Protein AF-A0A366CXE6-F1 (afdb_monomer)

pLDDT: mean 92.06, std 13.09, range [36.75, 98.31]

Mean pre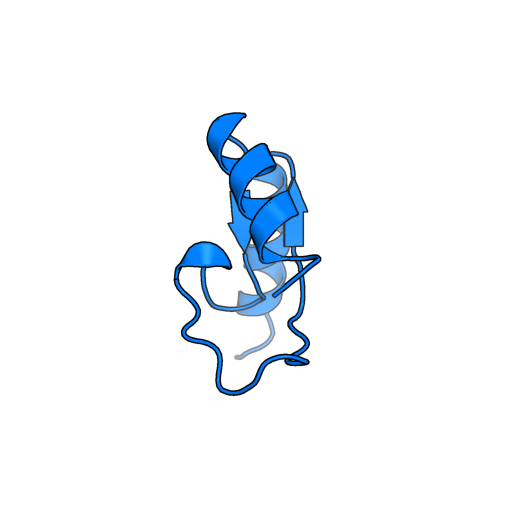dicted aligned error: 3.8 Å

Solvent-accessible surface area (backbone atoms only — not comparable to full-atom values): 3657 Å² total; per-residue (Å²): 78,95,54,63,44,63,52,33,55,54,37,42,75,70,69,23,34,36,25,36,94,86,49,52,52,87,76,60,79,78,94,50,84,83,52,81,76,69,82,46,68,43,57,42,70,61,41,52,54,56,51,52,60,65,70,68,76,79,122

Nearest PDB structures (foldseek):
  4he1-assembly1_A  TM=9.822E-01  e=2.491E-03  Homo sapiens
  2vt5-assembly2_E  TM=9.717E-01  e=3.261E-03  Homo sapiens
  1fj6-assembly1_A  TM=9.677E-01  e=6.394E-03  Sus scrofa
  5ldz-assembly1_B  TM=9.596E-01  e=6.840E-03  Homo sapiens
  4ir8-assembly1_A  TM=9.195E-01  e=6.752E-02  Toxoplasma gondii ME49

Organism: NCBI:txid491951

Secondary structure (DSSP, 8-state):
-TTHHHHHHHHHHTT-EEE-SSSBGGGPPPSSTT-----EEESHHHHHHHHHHHHTT--

Sequence (59 aa):
MYQANPMAMLIEQSAGKAHTCSQRILDIQPEGIHQRVVVILGVANEVDKCLSYEHTETN

Radius of gyration: 11.9 Å; Cα contacts (8 Å, |Δi|>4): 65; chains: 1; bounding box: 19×34×26 Å

Structure (mmCIF, N/CA/C/O backbone):
data_AF-A0A366CXE6-F1
#
_entry.id   AF-A0A366CXE6-F1
#
loop_
_atom_site.group_PDB
_atom_site.id
_atom_site.type_symbol
_atom_site.label_atom_id
_atom_site.label_alt_id
_atom_site.label_comp_id
_atom_site.label_asym_id
_atom_site.label_entity_id
_atom_site.label_seq_id
_atom_site.pdbx_PDB_ins_code
_atom_site.Cartn_x
_atom_site.Cartn_y
_atom_site.Cartn_z
_atom_site.occupancy
_atom_site.B_iso_or_equiv
_atom_site.auth_seq_id
_atom_site.auth_comp_id
_atom_site.auth_asym_id
_atom_site.auth_atom_id
_atom_site.pdbx_PDB_model_num
ATOM 1 N N . MET A 1 1 ? -1.951 5.800 9.253 1.00 89.56 1 MET A N 1
ATOM 2 C CA . MET A 1 1 ? -2.095 7.140 8.631 1.00 89.56 1 MET A CA 1
ATOM 3 C C . MET A 1 1 ? -0.773 7.762 8.200 1.00 89.56 1 MET A C 1
ATOM 5 O O . MET A 1 1 ? -0.524 7.860 7.012 1.00 89.56 1 MET A O 1
ATOM 9 N N . TYR A 1 2 ? 0.096 8.164 9.124 1.00 94.56 2 TYR A N 1
ATOM 10 C CA . TYR A 1 2 ? 1.261 9.027 8.846 1.00 94.56 2 TYR A CA 1
ATOM 11 C C . TYR A 1 2 ? 2.535 8.298 8.366 1.00 94.56 2 TYR A C 1
ATOM 13 O O . TYR A 1 2 ? 3.601 8.898 8.315 1.00 94.56 2 TYR A O 1
ATOM 21 N N . GLN A 1 3 ? 2.444 7.009 8.027 1.00 96.75 3 GLN A N 1
ATOM 22 C CA . GLN A 1 3 ? 3.560 6.212 7.492 1.00 96.75 3 GLN A CA 1
ATOM 23 C C . GLN A 1 3 ? 3.124 5.469 6.229 1.00 96.75 3 GLN A C 1
ATOM 25 O O . GLN A 1 3 ? 3.582 5.785 5.137 1.00 96.75 3 GLN A O 1
ATOM 30 N N . ALA A 1 4 ? 2.179 4.534 6.373 1.00 97.06 4 ALA A N 1
ATOM 31 C CA . ALA A 1 4 ? 1.716 3.694 5.270 1.00 97.06 4 ALA A CA 1
ATOM 32 C C . ALA A 1 4 ? 1.107 4.509 4.114 1.00 97.06 4 ALA A C 1
ATOM 34 O O . ALA A 1 4 ? 1.553 4.366 2.983 1.00 97.06 4 ALA A O 1
ATOM 35 N N . ASN A 1 5 ? 0.150 5.404 4.387 1.00 97.44 5 ASN A N 1
ATOM 36 C CA . ASN A 1 5 ? -0.536 6.182 3.349 1.00 97.44 5 ASN A CA 1
ATOM 37 C C . ASN A 1 5 ? 0.414 7.086 2.538 1.00 97.44 5 ASN A C 1
ATOM 39 O O . ASN A 1 5 ? 0.385 6.987 1.313 1.00 97.44 5 ASN A O 1
ATOM 43 N N . PRO A 1 6 ? 1.276 7.935 3.145 1.00 97.75 6 PRO A N 1
ATOM 44 C CA . PRO A 1 6 ? 2.172 8.781 2.356 1.00 97.75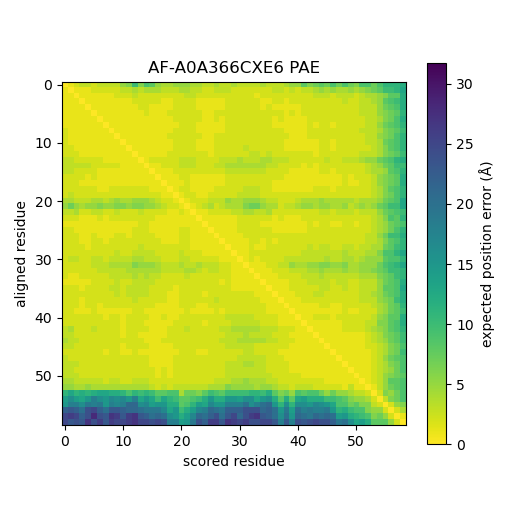 6 PRO A CA 1
ATOM 45 C C . PRO A 1 6 ? 3.183 7.962 1.544 1.00 97.75 6 PRO A C 1
ATOM 47 O O . PRO A 1 6 ? 3.435 8.294 0.388 1.00 97.75 6 PRO A O 1
ATOM 50 N N . MET A 1 7 ? 3.713 6.859 2.089 1.00 98.19 7 MET A N 1
ATOM 51 C CA . MET A 1 7 ? 4.602 5.973 1.326 1.00 98.19 7 MET A CA 1
ATOM 52 C C . MET A 1 7 ? 3.867 5.279 0.172 1.00 98.19 7 MET A C 1
ATOM 54 O O . MET A 1 7 ? 4.398 5.220 -0.933 1.00 98.19 7 MET A O 1
ATOM 58 N N . ALA A 1 8 ? 2.638 4.807 0.395 1.00 97.81 8 ALA A N 1
ATOM 59 C CA . ALA A 1 8 ? 1.814 4.187 -0.639 1.00 97.81 8 ALA A CA 1
ATOM 60 C C . ALA A 1 8 ? 1.512 5.158 -1.789 1.00 97.81 8 ALA A C 1
ATOM 62 O O . ALA A 1 8 ? 1.671 4.785 -2.947 1.00 97.81 8 ALA A O 1
ATOM 63 N N . MET A 1 9 ? 1.180 6.420 -1.484 1.00 97.88 9 MET A N 1
ATOM 64 C CA . MET A 1 9 ? 0.987 7.452 -2.509 1.00 97.88 9 MET A CA 1
ATOM 65 C C . MET A 1 9 ? 2.228 7.621 -3.393 1.00 97.88 9 MET A C 1
ATOM 67 O O . MET A 1 9 ? 2.098 7.662 -4.610 1.00 97.88 9 MET A O 1
ATOM 71 N N . LEU A 1 10 ? 3.429 7.691 -2.811 1.00 98.00 10 LEU A N 1
ATOM 72 C CA . LEU A 1 10 ? 4.665 7.852 -3.587 1.00 98.00 10 LEU A CA 1
ATOM 73 C C . LEU A 1 10 ? 4.961 6.628 -4.462 1.00 98.00 10 LEU A C 1
ATOM 75 O O . LEU A 1 10 ? 5.265 6.766 -5.646 1.00 98.00 10 LEU A O 1
ATOM 79 N N . ILE A 1 11 ? 4.853 5.433 -3.882 1.00 98.19 11 ILE A N 1
ATOM 80 C CA . ILE A 1 11 ? 5.185 4.179 -4.563 1.00 98.19 11 ILE A CA 1
ATOM 81 C C . ILE A 1 11 ? 4.233 3.919 -5.728 1.00 98.19 11 ILE A C 1
ATOM 83 O O . ILE A 1 11 ? 4.688 3.604 -6.827 1.00 98.19 11 ILE A O 1
ATOM 87 N N . GLU A 1 12 ? 2.931 4.108 -5.533 1.00 97.62 12 GLU A N 1
ATOM 88 C CA . GLU A 1 12 ? 1.955 3.877 -6.597 1.00 97.62 12 GLU A CA 1
ATOM 89 C C . GLU A 1 12 ? 2.098 4.877 -7.753 1.00 97.62 12 GLU A C 1
ATOM 91 O O . GLU A 1 12 ? 1.967 4.491 -8.913 1.00 97.62 12 GLU A O 1
ATOM 96 N N . GLN A 1 13 ? 2.462 6.136 -7.473 1.00 97.75 13 GLN A N 1
ATOM 97 C CA . GLN A 1 13 ? 2.780 7.110 -8.528 1.00 97.75 13 GLN A CA 1
ATOM 98 C C . GLN A 1 13 ? 4.058 6.751 -9.304 1.00 97.75 13 GLN A C 1
ATOM 100 O O . GLN A 1 13 ? 4.204 7.138 -10.460 1.00 97.75 13 GLN A O 1
ATOM 105 N N . SER A 1 14 ? 4.962 5.965 -8.710 1.00 96.94 14 SER A N 1
ATOM 106 C CA . SER A 1 14 ? 6.136 5.397 -9.390 1.00 96.94 14 SER A CA 1
ATOM 107 C C . SER A 1 14 ? 5.871 4.057 -10.099 1.00 96.94 14 SER A C 1
ATOM 109 O O . SER A 1 14 ? 6.818 3.345 -10.425 1.00 96.94 14 SER A O 1
ATOM 111 N N . ALA A 1 15 ? 4.600 3.703 -10.337 1.00 97.00 15 ALA A N 1
ATOM 112 C CA . ALA A 1 15 ? 4.166 2.417 -10.899 1.00 97.00 15 ALA A CA 1
ATOM 113 C C . ALA A 1 15 ? 4.515 1.183 -10.034 1.00 97.00 15 ALA A C 1
ATOM 115 O O . ALA A 1 15 ? 4.502 0.046 -10.513 1.00 97.00 15 ALA A O 1
ATOM 116 N N . GLY A 1 16 ? 4.808 1.394 -8.748 1.00 97.94 16 GLY A N 1
ATOM 117 C CA . GLY A 1 16 ? 4.898 0.332 -7.751 1.00 97.94 16 GLY A CA 1
ATOM 118 C C . GLY A 1 16 ? 3.526 -0.067 -7.202 1.00 97.94 16 GLY A C 1
ATOM 119 O O . GLY A 1 16 ? 2.492 0.481 -7.585 1.00 97.94 16 GLY A O 1
ATOM 120 N N . LYS A 1 17 ? 3.516 -1.021 -6.270 1.00 98.31 17 LYS A N 1
ATOM 121 C CA . LYS A 1 17 ? 2.313 -1.432 -5.529 1.00 98.31 17 LYS A CA 1
ATOM 122 C C . LYS A 1 17 ? 2.511 -1.242 -4.034 1.00 98.31 17 LYS A C 1
ATOM 124 O O . LYS A 1 17 ? 3.627 -1.371 -3.534 1.00 98.31 17 LYS A O 1
ATOM 129 N N . ALA A 1 18 ? 1.418 -0.951 -3.335 1.00 98.25 18 ALA A N 1
ATOM 130 C CA . ALA A 1 18 ? 1.385 -0.797 -1.889 1.00 98.25 18 ALA A CA 1
ATOM 131 C C . ALA A 1 18 ? 0.116 -1.451 -1.316 1.00 98.25 18 ALA A C 1
ATOM 133 O O . ALA A 1 18 ? -1.003 -0.965 -1.482 1.00 98.25 18 ALA A O 1
ATOM 134 N N . HIS A 1 19 ? 0.290 -2.585 -0.650 1.00 97.50 19 HIS A N 1
ATOM 135 C CA . HIS A 1 19 ? -0.775 -3.463 -0.180 1.00 97.50 19 HIS A CA 1
ATOM 136 C C . HIS A 1 19 ? -0.539 -3.888 1.276 1.00 97.50 19 HIS A C 1
ATOM 138 O O . HIS A 1 19 ? 0.574 -3.845 1.798 1.00 97.50 19 HIS A O 1
ATOM 144 N N . THR A 1 20 ? -1.610 -4.286 1.948 1.00 95.00 20 THR A N 1
ATOM 145 C CA . THR A 1 20 ? -1.549 -5.171 3.117 1.00 95.00 20 THR A CA 1
ATOM 146 C C . THR A 1 20 ? -1.590 -6.622 2.631 1.00 95.00 20 THR A C 1
ATOM 148 O O . THR A 1 20 ? -1.574 -6.867 1.429 1.00 95.00 20 THR A O 1
ATOM 151 N N . CYS A 1 21 ? -1.716 -7.600 3.529 1.00 88.69 21 CYS A N 1
ATOM 152 C CA . CYS A 1 21 ? -1.924 -8.993 3.122 1.00 88.69 21 CYS A CA 1
ATOM 153 C C . CYS A 1 21 ? -3.191 -9.206 2.267 1.00 88.69 21 CYS A C 1
ATOM 155 O O . CYS A 1 21 ? -3.264 -10.187 1.540 1.00 88.69 21 CYS A O 1
ATOM 157 N N . SER A 1 22 ? -4.197 -8.323 2.350 1.00 89.12 22 SER A N 1
ATOM 158 C CA . SER A 1 22 ? -5.517 -8.562 1.739 1.00 89.12 22 SER A CA 1
ATOM 159 C C . SER A 1 22 ? -6.067 -7.428 0.878 1.00 89.12 22 SER A C 1
ATOM 161 O O . SER A 1 22 ? -6.896 -7.679 0.008 1.00 89.12 22 SER A O 1
ATOM 163 N N . GLN A 1 23 ? -5.646 -6.182 1.093 1.00 95.12 23 GLN A N 1
ATOM 164 C CA . GLN A 1 23 ? -6.220 -5.023 0.404 1.00 95.12 23 GLN A CA 1
ATOM 165 C C . GLN A 1 23 ? -5.179 -3.934 0.151 1.00 95.12 23 GLN A C 1
ATOM 167 O O . GLN A 1 23 ? -4.149 -3.861 0.821 1.00 95.12 23 GLN A O 1
ATOM 172 N N . ARG A 1 24 ? -5.452 -3.063 -0.819 1.00 97.31 24 ARG A N 1
ATOM 173 C CA . ARG A 1 24 ? -4.597 -1.920 -1.150 1.00 97.31 24 ARG A CA 1
ATOM 174 C C . ARG A 1 24 ? -4.595 -0.896 -0.016 1.00 97.31 24 ARG A C 1
ATOM 176 O O . ARG A 1 24 ? -5.645 -0.583 0.536 1.00 97.31 24 ARG A O 1
ATOM 183 N N . ILE A 1 25 ? -3.425 -0.339 0.313 1.00 97.69 25 ILE A N 1
ATOM 184 C CA . ILE A 1 25 ? -3.261 0.545 1.486 1.00 97.69 25 ILE A CA 1
ATOM 185 C C . ILE A 1 25 ? -4.123 1.810 1.387 1.00 97.69 25 ILE A C 1
ATOM 187 O O . ILE A 1 25 ? -4.686 2.239 2.393 1.00 97.69 25 ILE A O 1
ATOM 191 N N . LEU A 1 26 ? -4.233 2.409 0.198 1.00 97.56 26 LEU A N 1
ATOM 192 C CA . LEU A 1 26 ? -4.992 3.649 0.004 1.00 97.56 26 LEU A CA 1
ATOM 193 C C . LEU A 1 26 ? -6.515 3.460 0.024 1.00 97.56 26 LEU A C 1
ATOM 195 O O . LEU A 1 26 ? -7.226 4.449 0.172 1.00 97.56 26 LEU A O 1
ATOM 199 N N . ASP A 1 27 ? -6.999 2.219 -0.064 1.00 97.75 27 ASP A N 1
ATOM 200 C CA . ASP A 1 27 ? -8.431 1.901 -0.034 1.00 97.75 27 ASP A CA 1
ATOM 201 C C . ASP A 1 27 ? -8.921 1.555 1.390 1.00 97.75 27 ASP A C 1
ATOM 203 O O . ASP A 1 27 ? -10.117 1.383 1.624 1.00 97.75 27 ASP A O 1
ATOM 207 N N . ILE A 1 28 ? -8.013 1.485 2.375 1.00 96.62 28 ILE A N 1
ATOM 208 C CA . ILE A 1 28 ? -8.352 1.198 3.775 1.00 96.62 28 ILE A CA 1
ATOM 209 C C . ILE A 1 28 ? -9.024 2.416 4.405 1.00 96.62 28 ILE A C 1
ATOM 211 O O . ILE A 1 28 ? -8.376 3.443 4.626 1.00 96.62 28 ILE A O 1
ATOM 215 N N . GLN A 1 29 ? -10.288 2.270 4.805 1.00 96.75 29 GLN A N 1
ATOM 216 C CA . GLN A 1 29 ? -10.941 3.230 5.691 1.00 96.75 29 GLN A CA 1
ATOM 217 C C . GLN A 1 29 ? -10.369 3.091 7.116 1.00 96.75 29 GLN A C 1
ATOM 219 O O . GLN A 1 29 ? -10.491 2.021 7.714 1.00 96.75 29 GLN A O 1
ATOM 224 N N . PRO A 1 30 ? -9.752 4.138 7.693 1.00 95.62 30 PRO A N 1
ATOM 225 C CA . PRO A 1 30 ? -9.191 4.053 9.036 1.00 95.62 30 PRO A CA 1
ATOM 226 C C . PRO A 1 30 ? -10.277 4.063 10.121 1.00 95.62 30 PRO A C 1
ATOM 228 O O . PRO A 1 30 ? -11.221 4.850 10.048 1.00 95.62 30 PRO A O 1
ATOM 231 N N . GLU A 1 31 ? -10.087 3.267 11.170 1.00 96.94 31 GLU A N 1
ATOM 232 C CA . GLU A 1 31 ? -10.911 3.225 12.390 1.00 96.94 31 GLU A CA 1
ATOM 233 C C . GLU A 1 31 ? -10.389 4.175 13.483 1.00 96.94 31 GLU A C 1
ATOM 235 O O . GLU A 1 31 ? -11.081 4.474 14.455 1.00 96.94 31 GLU A O 1
ATOM 240 N N . GLY A 1 32 ? -9.160 4.682 13.337 1.00 96.69 32 GLY A N 1
ATOM 241 C CA . GLY A 1 32 ? -8.56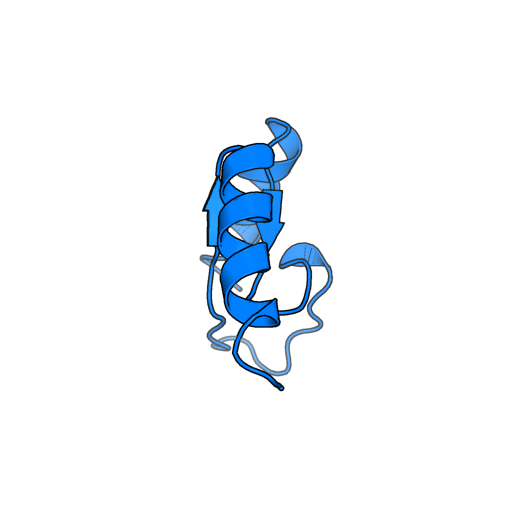4 5.617 14.287 1.00 96.69 32 GLY A CA 1
ATOM 242 C C . GLY A 1 32 ? -7.268 6.256 13.793 1.00 96.69 32 GLY A C 1
ATOM 243 O O . GLY A 1 32 ? -6.592 5.757 12.892 1.00 96.69 32 GLY A O 1
ATOM 244 N N . ILE A 1 33 ? -6.879 7.372 14.418 1.00 95.62 33 ILE A N 1
ATOM 245 C CA . ILE A 1 33 ? -5.738 8.189 13.963 1.00 95.62 33 ILE A CA 1
ATOM 246 C C . ILE A 1 33 ? -4.372 7.491 14.111 1.00 95.62 33 ILE A C 1
ATOM 248 O O . ILE A 1 33 ? -3.461 7.744 13.321 1.00 95.62 33 ILE A O 1
ATOM 252 N N . HIS A 1 34 ? -4.237 6.575 15.076 1.00 96.88 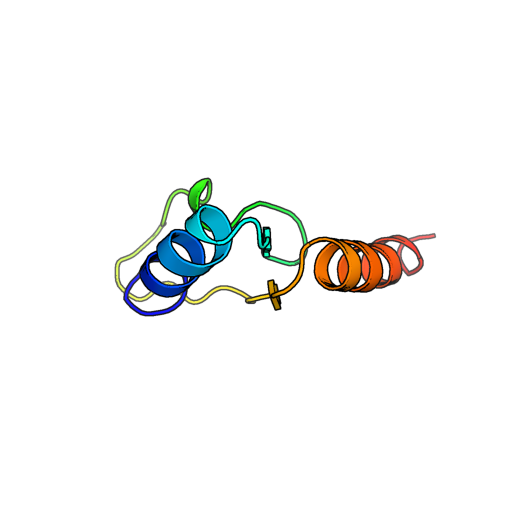34 HIS A N 1
ATOM 253 C CA . HIS A 1 34 ? -3.011 5.808 15.349 1.00 96.88 34 HIS A CA 1
ATOM 254 C C . HIS A 1 34 ? -3.074 4.356 14.853 1.00 96.88 34 HIS A C 1
ATOM 256 O O . HIS A 1 34 ? -2.265 3.526 15.274 1.00 96.88 34 HIS A O 1
ATOM 262 N N . GLN A 1 35 ? -4.016 4.033 13.961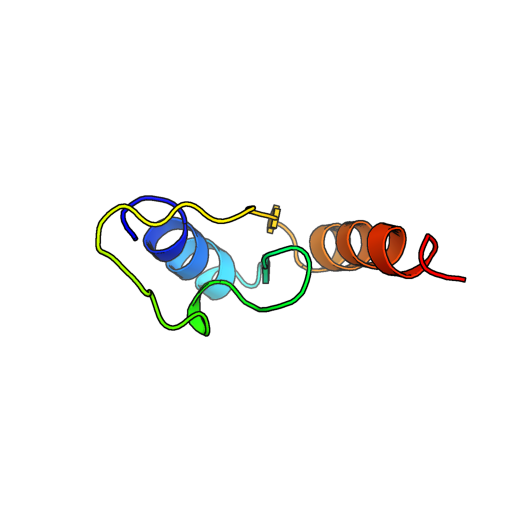 1.00 96.94 35 GLN A N 1
ATOM 263 C CA . GLN A 1 35 ? -4.140 2.690 13.402 1.00 96.94 35 GLN A CA 1
ATOM 264 C C . GLN A 1 35 ? -2.839 2.247 12.721 1.00 96.94 35 GLN A C 1
ATOM 266 O O . GLN A 1 35 ? -2.263 2.961 11.887 1.00 96.94 35 GLN A O 1
ATOM 271 N N . ARG A 1 36 ? -2.405 1.037 13.082 1.00 96.50 36 ARG A N 1
ATOM 272 C CA . ARG A 1 36 ? -1.295 0.320 12.455 1.00 96.50 36 ARG A CA 1
ATOM 273 C C . ARG A 1 36 ? -1.848 -0.669 11.438 1.00 96.50 36 ARG A C 1
ATOM 275 O O . ARG A 1 36 ? -2.921 -1.227 11.639 1.00 96.50 36 ARG A O 1
ATOM 282 N N . VAL A 1 37 ? -1.097 -0.885 10.368 1.00 95.69 37 VAL A N 1
ATOM 283 C CA . VAL A 1 37 ? -1.411 -1.856 9.317 1.00 95.69 37 VAL A CA 1
ATOM 284 C C . VAL A 1 37 ? -0.129 -2.573 8.910 1.00 95.69 37 VAL A C 1
ATOM 286 O O . VAL A 1 37 ? 0.959 -2.012 9.049 1.00 95.69 37 VAL A O 1
ATOM 289 N N . VAL A 1 38 ? -0.259 -3.804 8.419 1.00 95.88 38 VAL A N 1
ATOM 290 C CA . VAL A 1 38 ? 0.832 -4.492 7.716 1.00 95.88 38 VAL A CA 1
ATOM 291 C C . VAL A 1 38 ? 1.129 -3.732 6.425 1.00 95.88 38 VAL A C 1
ATOM 293 O O . VAL A 1 38 ? 0.214 -3.193 5.807 1.00 95.88 38 VAL A O 1
ATOM 296 N N . VAL A 1 39 ? 2.396 -3.662 6.02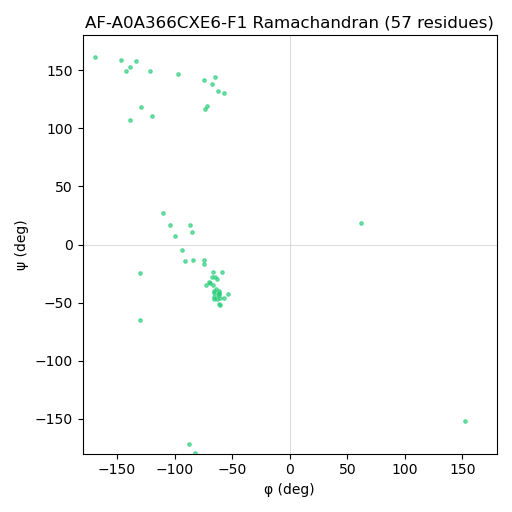7 1.00 96.94 39 VAL A N 1
ATOM 297 C CA . VAL A 1 39 ? 2.819 -2.908 4.845 1.00 96.94 39 VAL A CA 1
ATOM 298 C C . VAL A 1 39 ? 3.687 -3.789 3.957 1.00 96.94 39 VAL A C 1
ATOM 300 O O . VAL A 1 39 ? 4.774 -4.194 4.362 1.00 96.94 39 VAL A O 1
ATOM 303 N N . ILE A 1 40 ? 3.217 -4.029 2.737 1.00 97.69 40 ILE A N 1
ATOM 304 C CA . ILE A 1 40 ? 3.953 -4.652 1.638 1.00 97.69 40 ILE A CA 1
ATOM 305 C C . ILE A 1 40 ? 3.977 -3.622 0.509 1.00 97.69 40 ILE A C 1
ATOM 307 O O . ILE A 1 40 ? 2.940 -3.291 -0.063 1.00 97.69 40 ILE A O 1
ATOM 311 N N . LEU A 1 41 ? 5.144 -3.055 0.208 1.00 97.50 41 LEU A N 1
ATOM 312 C CA . LEU A 1 41 ? 5.280 -2.046 -0.841 1.00 97.50 41 LEU A CA 1
ATOM 313 C C . LEU A 1 41 ? 6.586 -2.201 -1.613 1.00 97.50 41 LEU A C 1
ATOM 315 O O . LEU A 1 41 ? 7.587 -2.648 -1.058 1.00 97.50 41 LEU A O 1
ATOM 319 N N . GLY A 1 42 ? 6.571 -1.829 -2.891 1.00 97.56 42 GLY A N 1
ATOM 320 C CA . GLY A 1 42 ? 7.74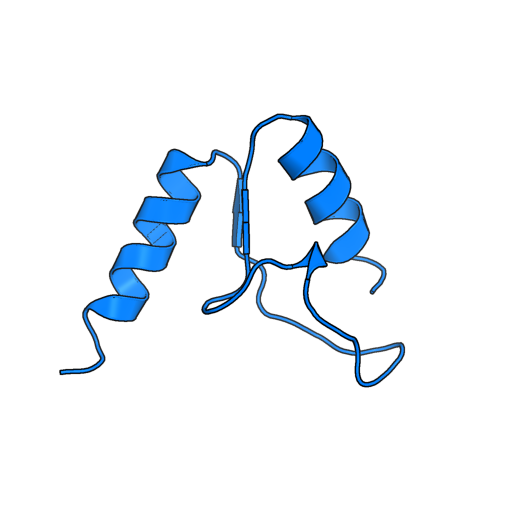3 -1.922 -3.757 1.00 97.56 42 GLY A CA 1
ATOM 321 C C . GLY A 1 42 ? 7.390 -2.091 -5.230 1.00 97.56 42 GLY A C 1
ATOM 322 O O . GLY A 1 42 ? 6.339 -1.639 -5.691 1.00 97.56 42 GLY A O 1
ATOM 323 N N . VAL A 1 43 ? 8.288 -2.744 -5.972 1.00 97.56 43 VAL A N 1
ATOM 324 C CA . VAL A 1 43 ? 8.086 -3.060 -7.393 1.00 97.56 43 VAL A CA 1
ATOM 325 C C . VAL A 1 43 ? 6.880 -3.988 -7.532 1.00 97.56 43 VAL A C 1
ATOM 327 O O . VAL A 1 43 ? 6.767 -4.975 -6.806 1.00 97.56 43 VAL A O 1
ATOM 330 N N . ALA A 1 44 ? 5.970 -3.664 -8.453 1.00 97.31 44 ALA A N 1
ATOM 331 C CA . ALA A 1 44 ? 4.661 -4.307 -8.544 1.00 97.31 44 ALA A CA 1
ATOM 332 C C . ALA A 1 44 ? 4.728 -5.844 -8.637 1.00 97.31 44 ALA A C 1
ATOM 334 O O . ALA A 1 44 ? 3.975 -6.528 -7.950 1.00 97.31 44 ALA A O 1
ATOM 335 N N . ASN A 1 45 ? 5.658 -6.381 -9.429 1.00 97.38 45 ASN A N 1
ATOM 336 C CA . ASN A 1 45 ? 5.839 -7.822 -9.615 1.00 97.38 45 ASN A CA 1
ATOM 337 C C . ASN A 1 45 ? 6.306 -8.549 -8.339 1.00 97.38 45 ASN A C 1
ATOM 339 O O . ASN A 1 45 ? 5.834 -9.647 -8.058 1.00 97.38 45 ASN A O 1
ATOM 343 N N . GLU A 1 46 ? 7.209 -7.949 -7.562 1.00 97.19 46 GLU A N 1
ATOM 344 C CA . GLU A 1 46 ? 7.691 -8.524 -6.301 1.00 97.19 46 GLU A CA 1
ATOM 345 C C . GLU A 1 46 ? 6.624 -8.440 -5.2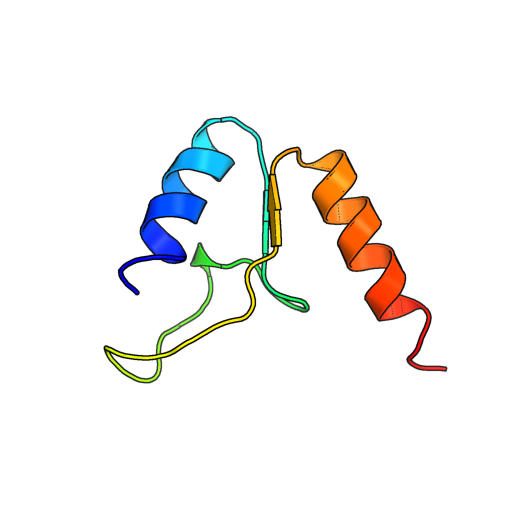09 1.00 97.19 46 GLU A C 1
ATOM 347 O O . GLU A 1 46 ? 6.478 -9.372 -4.420 1.00 97.19 46 GLU A O 1
ATOM 352 N N . VAL A 1 47 ? 5.824 -7.369 -5.196 1.00 96.69 47 VAL A N 1
ATOM 353 C CA . VAL A 1 47 ? 4.667 -7.263 -4.296 1.00 96.69 47 VAL A CA 1
ATOM 354 C C . VAL A 1 47 ? 3.641 -8.352 -4.615 1.00 96.69 47 VAL A C 1
ATOM 356 O O . VAL A 1 47 ? 3.213 -9.053 -3.703 1.00 96.69 47 VAL A O 1
ATOM 359 N N . ASP A 1 48 ? 3.301 -8.566 -5.889 1.00 95.75 48 ASP A N 1
ATOM 360 C CA . ASP A 1 48 ? 2.373 -9.632 -6.297 1.00 95.75 48 ASP A CA 1
ATOM 361 C C . ASP A 1 48 ? 2.896 -11.026 -5.932 1.00 95.75 48 ASP A C 1
ATOM 363 O O . ASP A 1 48 ? 2.153 -11.872 -5.432 1.00 95.75 48 ASP A O 1
ATOM 367 N N . LYS A 1 49 ? 4.197 -11.257 -6.132 1.00 95.19 49 LYS A N 1
ATOM 368 C CA . LYS A 1 49 ? 4.852 -12.501 -5.726 1.00 95.19 49 LYS A CA 1
ATOM 369 C C . LYS A 1 49 ? 4.781 -12.699 -4.213 1.00 95.19 49 LYS A C 1
ATOM 371 O O . LYS A 1 49 ? 4.457 -13.796 -3.770 1.00 95.19 49 LYS A O 1
ATOM 376 N N . CYS A 1 50 ? 5.029 -11.651 -3.429 1.00 94.56 50 CYS A N 1
ATOM 377 C CA . CYS A 1 50 ? 4.911 -11.702 -1.975 1.00 94.56 50 CYS A CA 1
ATOM 378 C C . CYS A 1 50 ? 3.480 -12.055 -1.537 1.00 94.56 50 CYS A C 1
ATOM 380 O O . CYS A 1 50 ? 3.306 -12.962 -0.728 1.00 94.56 50 CYS A O 1
ATOM 382 N N . LEU A 1 51 ? 2.467 -11.416 -2.132 1.00 93.44 51 LEU A N 1
ATOM 383 C CA . LEU A 1 51 ? 1.053 -11.694 -1.854 1.00 93.44 51 LEU A CA 1
ATOM 384 C C . LEU A 1 51 ? 0.642 -13.127 -2.230 1.00 93.44 51 LEU A C 1
ATOM 386 O O . LEU A 1 51 ? -0.227 -13.707 -1.584 1.00 93.44 51 LEU A O 1
ATOM 390 N N . SER A 1 52 ? 1.278 -13.732 -3.239 1.00 92.69 52 SER A N 1
ATOM 391 C CA . SER A 1 52 ? 0.971 -15.110 -3.643 1.00 92.69 52 SER A CA 1
ATOM 392 C C . SER A 1 52 ? 1.309 -16.161 -2.577 1.00 92.69 52 SER A C 1
ATOM 394 O O . SER A 1 52 ? 0.630 -17.184 -2.521 1.00 92.69 52 SER A O 1
ATOM 396 N N . TYR A 1 53 ? 2.295 -15.901 -1.706 1.00 89.69 53 TYR A N 1
ATOM 397 C CA . TYR A 1 53 ? 2.664 -16.820 -0.621 1.00 89.69 53 TYR A CA 1
ATOM 398 C C . TYR A 1 53 ? 1.595 -16.900 0.474 1.00 89.69 53 TYR A C 1
ATOM 400 O O . TYR A 1 53 ? 1.385 -17.960 1.060 1.00 89.69 53 TYR A O 1
ATOM 408 N N . GLU A 1 54 ? 0.878 -15.805 0.717 1.00 73.38 54 GLU A N 1
ATOM 409 C CA . GLU A 1 54 ? -0.191 -15.758 1.720 1.00 73.38 54 GLU A CA 1
ATOM 410 C C . GLU A 1 54 ? -1.398 -16.611 1.292 1.00 73.38 54 GLU A C 1
ATOM 412 O O . GLU A 1 54 ? -2.049 -17.242 2.121 1.00 73.38 54 GLU A O 1
ATOM 417 N N . HIS A 1 55 ? -1.678 -16.693 -0.014 1.00 62.81 55 HIS A N 1
ATOM 418 C CA . HIS A 1 55 ? -2.790 -17.489 -0.549 1.00 62.81 55 HIS A CA 1
ATOM 419 C C . HIS A 1 55 ? -2.535 -19.004 -0.541 1.00 62.81 55 HIS A C 1
ATOM 421 O O . HIS A 1 55 ? -3.483 -19.779 -0.670 1.00 62.81 55 HIS A O 1
ATOM 427 N N . THR A 1 56 ? -1.283 -19.443 -0.395 1.00 57.28 56 THR A N 1
ATOM 428 C CA . THR A 1 56 ? -0.926 -20.871 -0.394 1.00 57.28 56 THR A CA 1
ATOM 429 C C . THR A 1 56 ? -1.092 -21.571 0.959 1.00 57.28 56 THR A C 1
ATOM 431 O O . THR A 1 56 ? -1.119 -22.795 0.984 1.00 57.28 56 THR A O 1
ATOM 434 N N . GLU A 1 57 ? -1.268 -20.836 2.060 1.00 52.81 57 GLU A N 1
ATOM 435 C CA . GLU A 1 57 ? -1.327 -21.394 3.428 1.00 52.81 57 GLU A CA 1
ATOM 436 C C . GLU A 1 57 ? -2.765 -21.555 3.977 1.00 52.81 57 GLU A C 1
ATOM 438 O O . GLU A 1 57 ? -2.950 -21.857 5.152 1.00 52.81 57 GLU A O 1
ATOM 443 N N . THR A 1 58 ? -3.813 -21.345 3.163 1.00 48.53 58 THR A N 1
ATOM 444 C CA . THR A 1 58 ? -5.225 -21.420 3.618 1.00 48.53 58 THR A CA 1
ATOM 445 C C . THR A 1 58 ? -6.019 -22.623 3.080 1.00 48.53 58 THR A C 1
ATOM 447 O O . THR A 1 58 ? -7.242 -22.536 2.966 1.00 48.53 58 THR A O 1
ATOM 450 N N . ASN A 1 59 ? -5.364 -23.743 2.753 1.00 36.75 59 ASN A N 1
ATOM 451 C CA . ASN A 1 59 ? -6.044 -24.990 2.358 1.00 36.75 59 ASN A CA 1
ATOM 452 C C . ASN A 1 59 ? -5.542 -26.196 3.156 1.00 36.75 59 ASN A C 1
ATOM 454 O O . ASN A 1 59 ? -4.335 -26.501 3.038 1.00 36.75 59 ASN A O 1
#

InterPro domains:
  IPR000146 Fructose-1,6-bisphosphatase class 1 [PTHR11556]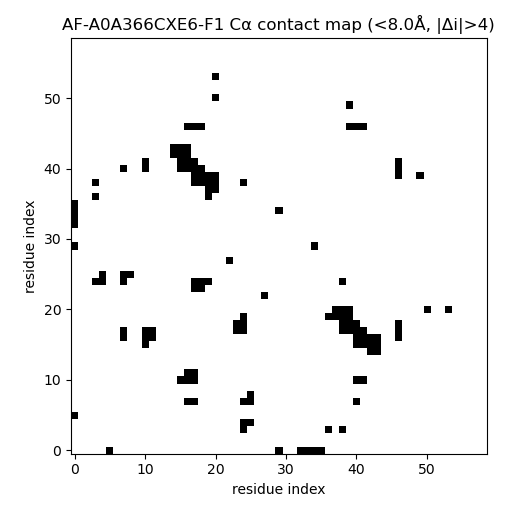 (1-55)
  IPR044015 Fructose-1-6-bisphosphatase class 1, C-terminal [PF18913] (1-53)

Foldseek 3Di:
DVPLQVVQVVQVVVVKAKAALPGGSNPDDDPDDPDDTHIDIDHNVVSVVVSVVSVVPPD